Protein 6XH2 (pdb70)

Solvent-accessible surface area: 6120 Å² total; per-residue (Å²): 143,148,44,180,57,185,72,19,28,0,0,43,0,44,62,3,29,56,190,40,167,79,110,85,10,75,156,24,0,86,68,71,0,47,167,31,22,111,21,84,70,11,60,22,59,225,47,209,67,109,130,12,47,0,32,0,10,0,99,85,52,71,6,0,50,55,0,32,154,43,5,90,41,111,85,17,71,140,70,74,2,42,9,57,21,2,149,98,58,79,85,162,137

InterPro domains:
  IPR000504 RNA recognition motif domain [PF00076] (12-82)
  IPR000504 RNA recognition motif domain [PF00076] (210-27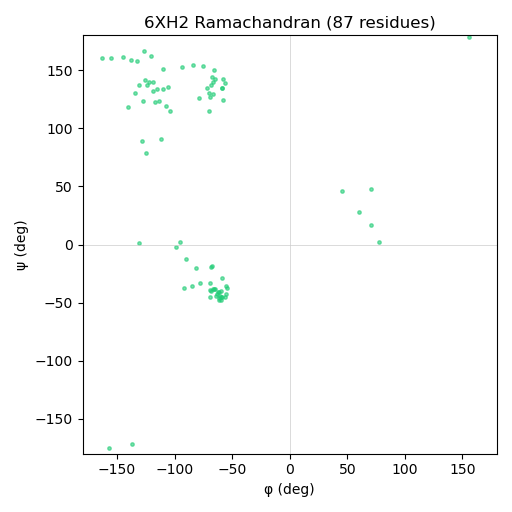2)
  IPR000504 RNA recognition motif domain [PS50102] (10-89)
  IPR000504 RNA recognition motif domain [PS50102] (208-282)
  IPR000504 RNA recognition motif domain [SM00360] (11-85)
  IPR000504 RNA recognition motif domain [SM00360] (209-278)
  IPR012677 Nucleotide-binding alpha-beta plait domain superfamily [G3DSA:3.30.70.330] (3-108)
  IPR012677 Nucleotide-binding alpha-beta plait domain superfamily [G3DSA:3.30.70.330] (195-282)
  IPR034407 U1 small nuclear ribonucleoprotein A, RNA recognition motif 1 [cd12477] (7-95)
  IPR034409 U1 small nuclear ribonucleoprotein A, RNA recognition motif 2 [cd12480] (197-282)
  IPR035979 RNA-binding domain superfamily [SSF54928] (7-270)

Radius of gyration: 12.14 Å; Cα contacts (8 Å, |Δi|>4): 171; chains: 1; bounding box: 30×28×26 Å

B-factor: mean 45.36, std 16.92, range [21.2, 132.72]

Nearest PDB structures (foldseek):
  6xh2-assembly1_A  TM=1.011E+00  e=5.607E-20  Homo sapiens
  6cmn-assembly1_A  TM=1.010E+00  e=2.492E-19  Oryctolagus cuniculus
  6xh0-assembly1_A  TM=1.005E+00  e=1.912E-17  Homo sapiens
  6xh3-assembly1_A  TM=9.972E-01  e=2.872E-17  Homo sapiens
  6xh1-assembly1_A  TM=1.000E+00  e=3.074E-17  Homo sapiens

GO terms:
  GO:0005681 spliceosomal complex (C, IDA)
  GO:0000398 mRNA splicing, via spliceosome (P, IC)
  GO:0005515 protein binding (F, IPI)
  GO:0003723 RNA binding (F, IDA)
  GO:0030619 U1 snRNA binding (F, IDA)
  GO:0005685 U1 snRNP (C, IDA)
  GO:0005654 nucleoplasm (C, TAS)
  GO:0042802 identical protein binding (F, IPI)
  GO:0005654 nucleoplasm (C, IDA)
  GO:0003677 DNA binding (F, EXP)
  GO:0003723 RNA binding (F, HDA)

Structure (mmCIF, N/CA/C/O backbone):
data_6XH2
#
_entry.id   6XH2
#
_cell.length_a   40.300
_cell.length_b   40.300
_cell.length_c   288.683
_cell.angle_alpha   90.000
_cell.angle_beta   90.000
_cell.angle_gamma   90.000
#
_symmetry.space_group_name_H-M   'P 43 21 2'
#
loop_
_entity.id
_entity.type
_entity.pdbx_description
1 polymer 'TAR-BINDING PROTEIN 6.6'
2 polymer 'TRANS-ACTIVATION RESPONSE ELEMENT'
3 water water
#
loop_
_atom_site.group_PDB
_atom_site.id
_atom_site.type_symbol
_atom_site.label_atom_id
_atom_site.label_alt_id
_atom_site.label_comp_id
_atom_site.label_asym_id
_atom_site.label_entity_id
_atom_site.label_seq_id
_atom_site.pdbx_PDB_ins_code
_atom_site.Cartn_x
_atom_site.Cartn_y
_atom_site.Cartn_z
_atom_site.occupancy
_atom_site.B_iso_or_equiv
_atom_site.auth_seq_id
_atom_site.auth_comp_id
_atom_site.auth_asym_id
_atom_site.auth_atom_id
_atom_site.pdbx_PDB_model_num
ATOM 1 N N . ALA A 1 1 ? 54.884 34.135 320.045 1.00 93.57 2 ALA A N 1
ATOM 2 C CA . ALA A 1 1 ? 53.570 33.825 319.485 1.00 93.22 2 ALA A CA 1
ATOM 3 C C . ALA A 1 1 ? 52.736 32.974 320.447 1.00 93.71 2 ALA A C 1
ATOM 4 O O . ALA A 1 1 ? 53.159 31.892 320.841 1.00 90.26 2 ALA A O 1
ATOM 11 N N . VAL A 1 2 ? 51.551 33.462 320.809 1.00 100.65 3 VAL A N 1
ATOM 12 C CA . VAL A 1 2 ? 50.617 32.712 321.653 1.00 101.41 3 VAL A CA 1
ATOM 13 C C . VAL A 1 2 ? 49.278 32.612 320.924 1.00 99.01 3 VAL A C 1
ATOM 14 O O . VAL A 1 2 ? 48.340 33.363 321.233 1.00 104.06 3 VAL A O 1
ATOM 27 N N . PRO A 1 3 ? 49.139 31.709 319.955 1.00 87.85 4 PRO A N 1
ATOM 28 C CA . PRO A 1 3 ? 47.878 31.619 319.211 1.00 83.90 4 PRO A CA 1
ATOM 29 C C . PRO A 1 3 ? 46.829 30.777 319.925 1.00 77.60 4 PRO A C 1
ATOM 30 O O . PRO A 1 3 ? 47.136 29.888 320.726 1.00 73.96 4 PRO A O 1
ATOM 41 N N . GLU A 1 4 ? 45.567 31.083 319.617 1.00 72.65 5 GLU A N 1
ATOM 42 C CA . GLU A 1 4 ? 44.466 30.212 319.999 1.00 68.45 5 GLU A CA 1
ATOM 43 C C . GLU A 1 4 ? 44.572 28.894 319.242 1.00 58.30 5 GLU A C 1
ATOM 44 O O . GLU A 1 4 ? 44.733 28.873 318.018 1.00 58.91 5 GLU A O 1
ATOM 56 N N . THR A 1 5 ? 44.494 27.793 319.978 1.00 48.05 6 THR A N 1
ATOM 57 C CA . THR A 1 5 ? 44.583 26.464 319.404 1.00 40.99 6 THR A CA 1
ATOM 58 C C . THR A 1 5 ? 43.379 25.653 319.851 1.00 36.82 6 THR A C 1
ATOM 59 O O . THR A 1 5 ? 42.639 26.043 320.750 1.00 39.79 6 THR A O 1
ATOM 70 N N . ARG A 1 6 ? 43.179 24.520 319.197 1.00 35.16 7 ARG A N 1
ATOM 71 C CA . ARG A 1 6 ? 42.266 23.512 319.723 1.00 31.41 7 ARG A CA 1
ATOM 72 C C . ARG A 1 6 ? 42.828 22.142 319.377 1.00 29.60 7 ARG A C 1
ATOM 73 O O . ARG A 1 6 ? 43.667 22.001 318.486 1.00 28.24 7 ARG A O 1
ATOM 94 N N . PRO A 1 7 ? 42.380 21.101 320.060 1.00 30.81 8 PRO A N 1
ATOM 95 C CA . PRO A 1 7 ? 42.996 19.797 319.819 1.00 28.46 8 PRO A CA 1
ATOM 96 C C . PRO A 1 7 ? 42.918 19.414 318.351 1.00 28.28 8 PRO A C 1
ATOM 97 O O . PRO A 1 7 ? 41.903 19.642 317.671 1.00 29.77 8 PRO A O 1
ATOM 108 N N . ASN A 1 8 ? 44.020 18.854 317.872 1.00 29.23 9 ASN A N 1
ATOM 109 C CA . ASN A 1 8 ? 44.107 18.282 316.534 1.00 30.47 9 ASN A CA 1
ATOM 110 C C . ASN A 1 8 ? 45.240 17.270 316.535 1.00 29.06 9 ASN A C 1
ATOM 111 O O . ASN A 1 8 ? 45.830 16.978 317.577 1.00 29.50 9 ASN A O 1
ATOM 122 N N . HIS A 1 9 ? 45.530 16.723 315.356 1.00 27.39 10 HIS A N 1
ATOM 123 C CA . HIS A 1 9 ? 46.473 15.617 315.225 1.00 30.47 10 HIS A CA 1
ATOM 124 C C . HIS A 1 9 ? 47.907 16.027 315.526 1.00 27.72 10 HIS A C 1
ATOM 125 O O . HIS A 1 9 ? 48.749 15.156 315.756 1.00 28.45 10 HIS A O 1
ATOM 139 N N . THR A 1 10 ? 48.226 17.312 315.477 1.00 25.59 11 THR A N 1
ATOM 140 C CA . THR A 1 10 ? 49.610 17.758 315.437 1.00 27.31 11 THR A CA 1
ATOM 141 C C . THR A 1 10 ? 49.934 18.528 316.698 1.00 27.41 11 THR A C 1
ATOM 142 O O . THR A 1 10 ? 49.171 19.411 317.106 1.00 24.98 11 THR A O 1
ATOM 153 N N . ILE A 1 11 ? 51.073 18.220 317.293 1.00 25.36 12 ILE A N 1
ATOM 154 C CA . ILE A 1 11 ? 51.606 19.063 318.355 1.00 22.24 12 ILE A CA 1
ATOM 155 C C . ILE A 1 11 ? 52.849 19.784 317.843 1.00 22.51 12 ILE A C 1
ATOM 156 O O . ILE A 1 11 ? 53.609 19.271 317.015 1.00 23.73 12 ILE A O 1
ATOM 172 N N . TYR A 1 12 ? 53.070 20.963 318.415 1.00 21.65 13 TYR A N 1
ATOM 173 C CA . TYR A 1 12 ? 54.194 21.854 318.135 1.00 21.20 13 TYR A CA 1
ATOM 174 C C . TYR A 1 12 ? 55.033 21.896 319.391 1.00 22.07 13 TYR A C 1
ATOM 175 O O . TYR A 1 12 ? 54.510 22.174 320.467 1.00 24.17 13 TYR A O 1
ATOM 193 N N . ILE A 1 13 ? 56.319 21.561 319.274 1.00 22.58 14 ILE A N 1
ATOM 194 C CA . ILE A 1 13 ? 57.199 21.482 320.420 1.00 24.43 14 ILE A CA 1
ATOM 195 C C . ILE A 1 13 ? 58.306 22.488 320.201 1.00 25.58 14 ILE A C 1
ATOM 196 O O . ILE A 1 13 ? 58.894 22.534 319.120 1.00 26.28 14 ILE A O 1
ATOM 212 N N . ASN A 1 14 ? 58.592 23.280 321.208 1.00 23.50 15 ASN A N 1
ATOM 213 C CA . ASN A 1 14 ? 59.759 24.131 321.108 1.00 28.03 15 ASN A CA 1
ATOM 214 C C . ASN A 1 14 ? 60.490 24.080 322.449 1.00 27.22 15 ASN A C 1
ATOM 215 O O . ASN A 1 14 ? 60.193 23.245 323.313 1.00 26.26 15 ASN A O 1
ATOM 226 N N . ASN A 1 15 ? 61.498 24.942 322.590 1.00 28.53 16 ASN A N 1
ATOM 227 C CA . ASN A 1 15 ? 62.522 24.817 323.624 1.00 28.67 16 ASN A CA 1
ATOM 228 C C . ASN A 1 15 ? 63.287 23.516 323.504 1.00 29.71 16 ASN A C 1
ATOM 229 O O . ASN A 1 15 ? 63.817 23.009 324.505 1.00 31.50 16 ASN A O 1
ATOM 240 N N . LEU A 1 16 ? 63.381 22.977 322.295 1.00 28.22 17 LEU A N 1
ATOM 241 C CA . LEU A 1 16 ? 64.232 21.819 322.086 1.00 25.97 17 LEU A CA 1
ATOM 242 C C . LEU A 1 16 ? 65.705 22.182 322.058 1.00 28.84 17 LEU A C 1
ATOM 243 O O . LEU A 1 16 ? 66.120 23.307 321.747 1.00 29.56 17 LEU A O 1
ATOM 259 N N . ASN A 1 17 ? 66.509 21.194 322.413 1.00 28.12 18 ASN A N 1
ATOM 260 C CA . ASN A 1 17 ? 67.955 21.383 322.426 1.00 30.13 18 ASN A CA 1
ATOM 261 C C . ASN A 1 17 ? 68.504 21.511 321.008 1.00 32.70 18 ASN A C 1
ATOM 262 O O . ASN A 1 17 ? 68.543 20.537 320.251 1.00 32.55 18 ASN A O 1
ATOM 273 N N . SER A 1 18 ? 69.046 22.681 320.680 1.00 38.69 19 SER A N 1
ATOM 274 C CA . SER A 1 18 ? 69.513 22.925 319.320 1.00 45.63 19 SER A CA 1
ATOM 275 C C . SER A 1 18 ? 70.857 22.293 319.001 1.00 46.68 19 SER A C 1
ATOM 276 O O . SER A 1 18 ? 71.297 22.365 317.848 1.00 55.86 19 SER A O 1
ATOM 284 N N A LYS A 1 19 ? 71.523 21.699 319.986 0.63 41.82 20 LYS A N 1
ATOM 285 N N B LYS A 1 19 ? 71.540 21.694 319.964 0.37 42.02 20 LYS A N 1
ATOM 286 C CA A LYS A 1 19 ? 72.813 21.052 319.798 0.63 41.90 20 LYS A CA 1
ATOM 287 C CA B LYS A 1 19 ? 72.824 21.083 319.670 0.37 42.14 20 LYS A CA 1
ATOM 288 C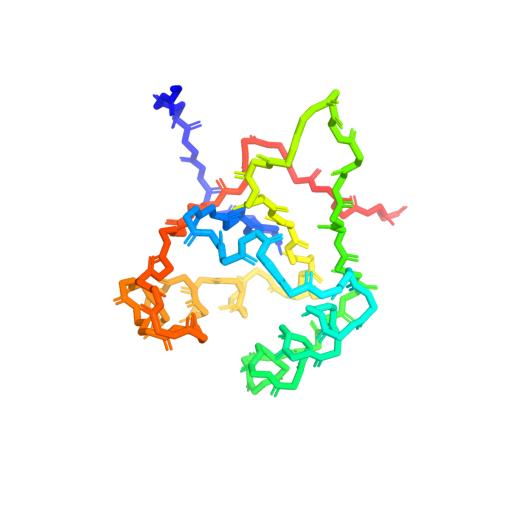 C A LYS A 1 19 ? 72.690 19.608 319.325 0.63 40.30 20 LYS A C 1
ATOM 289 C C B LYS A 1 19 ? 72.695 19.600 319.341 0.37 40.55 20 LYS A C 1
ATOM 290 O O A LYS A 1 19 ? 73.719 18.939 319.156 0.63 43.34 20 LYS A O 1
ATOM 291 O O B LYS A 1 19 ? 73.713 18.899 319.272 0.37 43.06 20 LYS A O 1
ATOM 328 N N . ILE A 1 20 ? 71.471 19.113 319.147 1.00 40.54 21 ILE A N 1
ATOM 329 C CA . ILE A 1 20 ? 71.217 17.736 318.752 1.00 38.83 21 ILE A CA 1
ATOM 330 C C . ILE A 1 20 ? 71.035 17.704 317.240 1.00 36.10 21 ILE A C 1
ATOM 331 O O . ILE A 1 20 ? 70.307 18.526 316.692 1.00 36.61 21 ILE A O 1
ATOM 347 N N . LYS A 1 21 ? 71.712 16.779 316.574 1.00 36.13 22 LYS A N 1
ATOM 348 C CA . LYS A 1 21 ? 71.527 16.603 315.133 1.00 40.11 22 LYS A CA 1
ATOM 349 C C . LYS A 1 21 ? 70.076 16.294 314.794 1.00 38.11 22 LYS A C 1
ATOM 350 O O . LYS A 1 21 ? 69.402 15.540 315.496 1.00 34.98 22 LYS A O 1
ATOM 369 N N . LYS A 1 22 ? 69.609 16.848 313.671 1.00 39.23 23 LYS A N 1
ATOM 370 C CA . LYS A 1 22 ? 68.194 16.721 313.338 1.00 36.36 23 LYS A CA 1
ATOM 371 C C . LYS A 1 22 ? 67.781 15.266 313.190 1.00 35.23 23 LYS A C 1
ATOM 372 O O . LYS A 1 22 ? 66.692 14.894 313.614 1.00 32.62 23 LYS A O 1
ATOM 391 N N . ASP A 1 23 ? 68.631 14.423 312.580 1.00 37.60 24 ASP A N 1
ATOM 392 C CA . ASP A 1 23 ? 68.246 13.022 312.441 1.00 40.22 24 ASP A CA 1
ATOM 393 C C . ASP A 1 23 ? 68.094 12.348 313.803 1.00 35.11 24 ASP A C 1
ATOM 394 O O . ASP A 1 23 ? 67.148 11.586 314.025 1.00 33.11 24 ASP A O 1
ATOM 403 N N . GLU A 1 24 ? 69.016 12.607 314.725 1.00 36.34 25 GLU A N 1
ATOM 404 C CA . GLU A 1 24 ? 68.871 12.036 316.066 1.00 35.25 25 GLU A CA 1
ATOM 405 C C . GLU A 1 24 ? 67.667 12.607 316.795 1.00 32.23 25 GLU A C 1
ATOM 406 O O . GLU A 1 24 ? 66.991 11.895 317.535 1.00 30.86 25 GLU A O 1
ATOM 418 N N . LEU A 1 25 ? 67.399 13.892 316.621 1.00 31.67 26 LEU A N 1
ATOM 419 C CA . LEU A 1 25 ? 66.247 14.494 317.246 1.00 29.40 26 LEU A CA 1
ATOM 420 C C . LEU A 1 25 ? 64.951 13.817 316.780 1.00 27.58 26 LEU A C 1
ATOM 421 O O . LEU A 1 25 ? 64.107 13.463 317.599 1.00 27.50 26 LEU A O 1
ATOM 437 N N . LYS A 1 26 ? 64.819 13.572 315.467 1.00 28.00 27 LYS A N 1
ATOM 438 C CA . LYS A 1 26 ? 63.655 12.871 314.935 1.00 26.88 27 LYS A CA 1
ATOM 439 C C . LYS A 1 26 ? 63.519 11.481 315.541 1.00 26.51 27 LYS A C 1
ATOM 440 O O . LYS A 1 26 ? 62.415 11.076 315.938 1.00 26.26 27 LYS A O 1
ATOM 459 N N . LYS A 1 27 ? 64.609 10.716 315.572 1.00 28.04 28 LYS A N 1
ATOM 460 C CA . LYS A 1 27 ? 64.515 9.367 316.130 1.00 28.92 28 LYS A CA 1
ATOM 461 C C . LYS A 1 27 ? 64.119 9.405 317.595 1.00 30.22 28 LYS A C 1
ATOM 462 O O . LYS A 1 27 ? 63.313 8.577 318.061 1.00 28.79 28 LYS A O 1
ATOM 481 N N . SER A 1 28 ? 64.689 10.345 318.351 1.00 27.57 29 SER A N 1
ATOM 482 C CA . SER A 1 28 ? 64.369 10.421 319.777 1.00 27.34 29 SER A CA 1
ATOM 483 C C . SER A 1 28 ? 62.927 10.882 320.018 1.00 26.96 29 SER A C 1
ATOM 484 O O . SER A 1 28 ? 62.246 10.376 320.920 1.00 27.97 29 SER A O 1
ATOM 492 N N . LEU A 1 29 ? 62.433 11.828 319.234 1.00 25.09 30 LEU A N 1
ATOM 493 C CA . LEU A 1 29 ? 61.040 12.217 319.385 1.00 24.79 30 LEU A CA 1
ATOM 494 C C . LEU A 1 29 ? 60.132 11.061 319.004 1.00 27.08 30 LEU A C 1
ATOM 495 O O . LEU A 1 29 ? 59.088 10.843 319.631 1.00 26.78 30 LEU A O 1
ATOM 511 N N . HIS A 1 30 ? 60.501 10.305 317.977 1.00 26.42 31 HIS A N 1
ATOM 512 C CA . HIS A 1 30 ? 59.662 9.165 317.596 1.00 27.95 31 HIS A CA 1
ATOM 513 C C . HIS A 1 30 ? 59.612 8.129 318.711 1.00 30.03 31 HIS A C 1
ATOM 514 O O . HIS A 1 30 ? 58.546 7.586 319.042 1.00 30.65 31 HIS A O 1
ATOM 528 N N . ALA A 1 31 ? 60.762 7.828 319.306 1.00 27.08 32 ALA A N 1
ATOM 529 C CA . ALA A 1 31 ? 60.832 6.780 320.307 1.00 30.29 32 ALA A CA 1
ATOM 530 C C . ALA A 1 31 ? 60.015 7.152 321.526 1.00 32.86 32 ALA A C 1
ATOM 531 O O . ALA A 1 31 ? 59.382 6.287 322.151 1.00 35.36 32 ALA A O 1
ATOM 538 N N . ILE A 1 32 ? 60.045 8.423 321.901 1.00 30.56 33 ILE A N 1
ATOM 539 C CA . ILE A 1 32 ? 59.390 8.843 323.132 1.00 35.59 33 ILE A CA 1
ATOM 540 C C . ILE A 1 32 ? 57.911 9.122 322.902 1.00 34.44 33 ILE A C 1
ATOM 541 O O . ILE A 1 32 ? 57.085 8.823 323.772 1.00 37.74 33 ILE A O 1
ATOM 557 N N 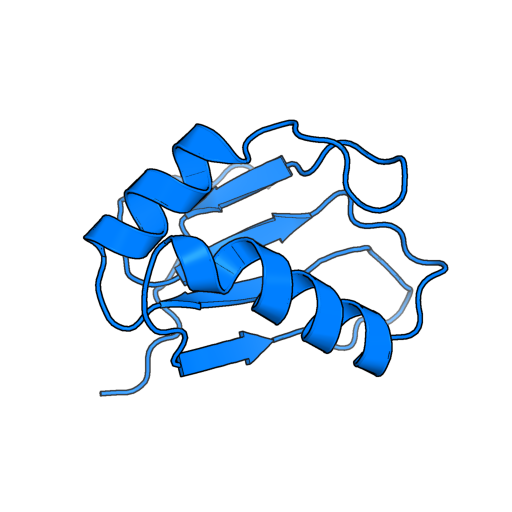. PHE A 1 33 ? 57.538 9.665 321.744 1.00 26.23 34 PHE A N 1
ATOM 558 C CA . PHE A 1 33 ? 56.133 9.971 3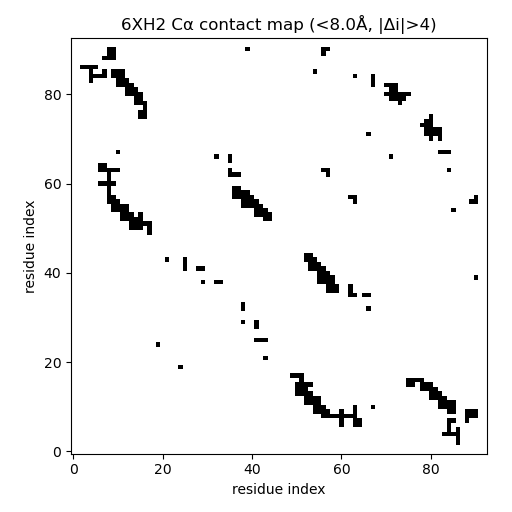21.554 1.00 27.96 34 PHE A CA 1
ATOM 559 C C . PHE A 1 33 ? 55.342 8.824 320.938 1.00 27.95 34 PHE A C 1
ATOM 560 O O . PHE A 1 33 ? 54.112 8.868 321.001 1.00 28.96 34 PHE A O 1
ATOM 577 N N . SER A 1 34 ? 55.997 7.780 320.394 1.00 29.37 35 SER A N 1
ATOM 578 C CA . SER A 1 34 ? 55.234 6.671 319.834 1.00 28.13 35 SER A CA 1
ATOM 579 C C . SER A 1 34 ? 54.484 5.900 320.915 1.00 30.26 35 SER A C 1
ATOM 580 O O . SER A 1 34 ? 53.485 5.258 320.602 1.00 33.47 35 SER A O 1
ATOM 588 N N . ARG A 1 35 ? 54.863 6.041 322.183 1.00 32.11 36 ARG A N 1
ATOM 589 C CA . ARG A 1 35 ? 54.084 5.391 323.236 1.00 36.67 36 ARG A CA 1
ATOM 590 C C . ARG A 1 35 ? 52.623 5.865 323.245 1.00 34.67 36 ARG A C 1
ATOM 591 O O . ARG A 1 35 ? 51.718 5.096 323.612 1.00 38.15 36 ARG A O 1
ATOM 612 N N . PHE A 1 36 ? 52.358 7.095 322.812 1.00 31.76 37 PHE A N 1
ATOM 613 C CA . PHE A 1 36 ? 51.000 7.632 322.868 1.00 33.54 37 PHE A CA 1
ATOM 614 C C . PHE A 1 36 ? 50.130 7.175 321.711 1.00 34.22 37 PHE A C 1
ATOM 615 O O . PHE A 1 36 ? 48.903 7.230 321.812 1.00 37.45 37 PHE A O 1
ATOM 632 N N . GLY A 1 37 ? 50.743 6.725 320.624 1.00 33.59 38 GLY A N 1
ATOM 633 C CA . GLY A 1 37 ? 50.006 6.183 319.502 1.00 35.32 38 GLY A CA 1
ATOM 634 C C . GLY A 1 37 ? 50.827 6.319 318.241 1.00 36.20 38 GLY A C 1
ATOM 635 O O . GLY A 1 37 ? 51.919 6.877 318.246 1.00 36.17 38 GLY A O 1
ATOM 639 N N . GLN A 1 38 ? 50.254 5.816 317.151 1.00 37.50 39 GLN A N 1
ATOM 640 C CA . GLN A 1 38 ? 50.908 5.873 315.855 1.00 39.73 39 GLN A CA 1
ATOM 641 C C . GLN A 1 38 ? 51.200 7.305 315.448 1.00 35.82 39 GLN A C 1
ATOM 642 O O . GLN A 1 38 ? 50.355 8.198 315.582 1.00 33.85 39 GLN A O 1
ATOM 656 N N . ILE A 1 39 ? 52.417 7.514 314.949 1.00 35.29 40 ILE A N 1
ATOM 657 C CA . ILE A 1 39 ? 52.889 8.795 314.450 1.00 33.01 40 ILE A CA 1
ATOM 658 C C . ILE A 1 39 ? 52.923 8.705 312.933 1.00 34.92 40 ILE A C 1
ATOM 659 O O . ILE A 1 39 ? 53.451 7.739 312.364 1.00 37.73 40 ILE A O 1
ATOM 675 N N . LEU A 1 40 ? 52.426 9.748 312.284 1.00 34.26 41 LEU A N 1
ATOM 676 C CA . LEU A 1 40 ? 52.454 9.812 310.826 1.00 35.93 41 LEU A CA 1
ATOM 677 C C . LEU A 1 40 ? 53.700 10.500 310.301 1.00 35.99 41 LEU A C 1
ATOM 678 O O . LEU A 1 40 ? 54.248 10.096 309.268 1.00 38.77 41 LEU A O 1
ATOM 694 N N . ASP A 1 41 ? 54.157 11.532 310.985 1.00 32.10 42 ASP A N 1
ATOM 695 C CA . ASP A 1 41 ? 55.402 12.170 310.593 1.00 31.25 42 ASP A CA 1
ATOM 696 C C . ASP A 1 41 ? 55.933 13.025 311.730 1.00 28.16 42 ASP A C 1
ATOM 697 O O . ASP A 1 41 ? 55.207 13.458 312.633 1.00 26.65 42 A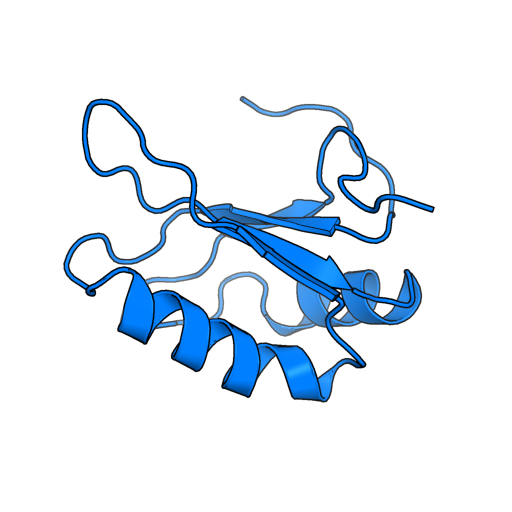SP A O 1
ATOM 706 N N . ILE A 1 42 ? 57.225 13.307 311.646 1.00 27.90 43 ILE A N 1
ATOM 707 C CA . ILE A 1 42 ? 57.854 14.249 312.554 1.00 25.84 43 ILE A CA 1
ATOM 708 C C . ILE A 1 42 ? 58.588 15.253 311.689 1.00 25.47 43 ILE A C 1
ATOM 709 O O . ILE A 1 42 ? 59.418 14.858 310.861 1.00 27.37 43 ILE A O 1
ATOM 725 N N . LEU A 1 43 ? 58.262 16.525 311.864 1.00 26.71 44 LEU A N 1
ATOM 726 C CA . LEU A 1 43 ? 58.829 17.608 311.073 1.00 25.73 44 LEU A CA 1
ATOM 727 C C . LEU A 1 43 ? 59.760 18.442 311.935 1.00 27.76 44 LEU A C 1
ATOM 728 O O . LEU A 1 43 ? 59.396 18.867 313.041 1.00 28.69 44 LEU A O 1
ATOM 744 N N . VAL A 1 44 ? 60.932 18.738 311.396 1.00 26.06 45 VAL A N 1
ATOM 745 C CA . VAL A 1 44 ? 61.875 19.634 312.046 1.00 24.33 45 VAL A CA 1
ATOM 746 C C . VAL A 1 44 ? 62.260 20.690 311.019 1.00 27.92 45 VAL A C 1
ATOM 747 O O . VAL A 1 44 ? 63.268 20.534 310.307 1.00 30.73 45 VAL A O 1
ATOM 760 N N . PRO A 1 45 ? 61.504 21.783 310.954 1.00 30.19 46 PRO A N 1
ATOM 761 C CA . PRO A 1 45 ? 61.668 22.724 309.838 1.00 31.98 46 PRO A CA 1
ATOM 762 C C . PRO A 1 45 ? 63.007 23.425 309.886 1.00 29.03 46 PRO A C 1
ATOM 763 O O . PRO A 1 45 ? 63.572 23.691 310.951 1.00 30.37 46 PRO A O 1
ATOM 774 N N . ARG A 1 46 ? 63.552 23.668 308.705 1.00 28.76 47 ARG A N 1
ATOM 775 C CA . ARG A 1 46 ? 64.813 24.363 308.595 1.00 29.48 47 ARG A CA 1
ATOM 776 C C . ARG A 1 46 ? 64.529 25.844 308.772 1.00 34.32 47 ARG A C 1
ATOM 777 O O . ARG A 1 46 ? 63.652 26.392 308.106 1.00 36.64 47 ARG A O 1
ATOM 798 N N . THR A 1 47 ? 65.234 26.479 309.701 1.00 35.81 48 THR A N 1
ATOM 799 C CA . THR A 1 47 ? 65.084 27.905 309.932 1.00 33.84 48 THR A CA 1
ATOM 800 C C . THR A 1 47 ? 66.434 28.575 309.706 1.00 29.56 48 THR A C 1
ATOM 801 O O . THR A 1 47 ? 67.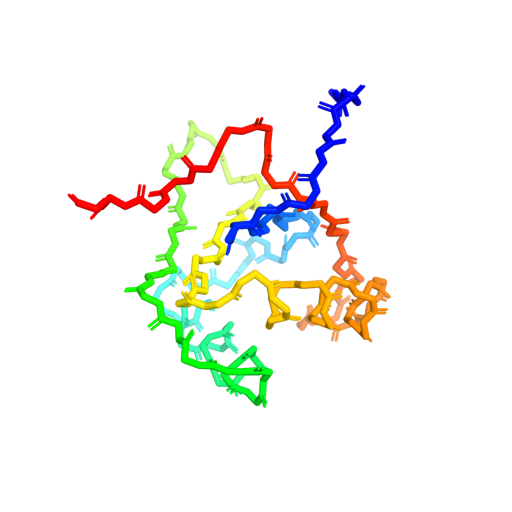484 27.924 309.658 1.00 29.85 48 THR A O 1
ATOM 812 N N . ARG A 1 48 ? 66.413 29.896 309.516 1.00 31.17 49 ARG A N 1
ATOM 813 C CA . ARG A 1 48 ? 67.646 30.595 309.193 1.00 32.49 49 ARG A CA 1
ATOM 814 C C . ARG A 1 48 ? 68.718 30.326 310.244 1.00 33.06 49 ARG A C 1
ATOM 815 O O . ARG A 1 48 ? 69.900 30.215 309.921 1.00 33.74 49 ARG A O 1
ATOM 836 N N . THR A 1 49 ? 68.313 30.200 311.496 1.00 33.76 50 THR A N 1
ATOM 837 C CA . THR A 1 49 ? 69.190 29.929 312.632 1.00 33.29 50 THR A CA 1
ATOM 838 C C . THR A 1 49 ? 68.525 28.803 313.407 1.00 31.17 50 THR A C 1
ATOM 839 O O . THR A 1 49 ? 67.327 28.580 313.267 1.00 31.98 50 THR A O 1
ATOM 850 N N . PRO A 1 50 ? 69.274 28.052 314.216 1.00 38.13 51 PRO A N 1
ATOM 851 C CA . PRO A 1 50 ? 68.645 26.957 314.970 1.00 38.54 51 PRO A CA 1
ATOM 852 C C . PRO A 1 50 ? 67.745 27.516 316.052 1.00 36.35 51 PRO A C 1
ATOM 853 O O . PRO A 1 50 ? 68.160 28.377 316.833 1.00 38.40 51 PRO A O 1
ATOM 864 N N . ARG A 1 51 ? 66.513 27.007 316.105 1.00 28.56 52 ARG A N 1
ATOM 865 C CA . ARG A 1 51 ? 65.544 27.537 317.036 1.00 29.93 52 ARG A CA 1
ATOM 866 C C . ARG A 1 51 ? 64.821 26.480 317.855 1.00 31.86 52 ARG A C 1
ATOM 867 O O . ARG A 1 51 ? 63.956 26.848 318.653 1.00 34.18 52 ARG A O 1
ATOM 888 N N . GLY A 1 52 ? 65.140 25.190 317.694 1.00 29.71 53 GLY A N 1
ATOM 889 C CA . GLY A 1 52 ? 64.632 24.225 318.658 1.00 28.79 53 GLY A CA 1
ATOM 890 C C . GLY A 1 52 ? 63.137 23.971 318.581 1.00 26.43 53 GLY A C 1
ATOM 891 O O . GLY A 1 52 ? 62.450 23.914 319.603 1.00 28.08 53 GLY A O 1
ATOM 895 N N . GLN A 1 53 ? 62.647 23.749 317.366 1.00 26.75 54 GLN A N 1
ATOM 896 C CA . GLN A 1 53 ? 61.230 23.633 317.038 1.00 24.62 54 GLN A CA 1
ATOM 897 C C . GLN A 1 53 ? 60.973 22.330 316.301 1.00 24.32 54 GLN A C 1
ATOM 898 O O . GLN A 1 53 ? 61.769 21.935 315.442 1.00 28.23 54 GLN A O 1
ATOM 912 N N . ALA A 1 54 ? 59.848 21.680 316.594 1.00 23.51 55 ALA A N 1
ATOM 913 C CA . ALA A 1 54 ? 59.451 20.490 315.860 1.00 22.07 55 ALA A CA 1
ATOM 914 C C . ALA A 1 54 ? 57.939 20.294 315.925 1.00 23.60 55 ALA A C 1
ATOM 915 O O . ALA A 1 54 ? 57.250 20.867 316.770 1.00 24.02 55 ALA A O 1
ATOM 922 N N . PHE A 1 55 ? 57.427 19.499 314.976 1.00 23.69 56 PHE A N 1
ATOM 923 C CA . PHE A 1 55 ? 56.020 19.092 314.949 1.00 23.42 56 PHE A CA 1
ATOM 924 C C . PHE A 1 55 ? 55.943 17.587 314.925 1.00 23.85 56 PHE A C 1
ATOM 925 O O . PHE A 1 55 ? 56.711 16.936 314.214 1.00 24.59 56 PHE A O 1
ATOM 942 N N . VAL A 1 56 ? 55.030 17.030 315.717 1.00 21.64 57 VAL A N 1
ATOM 943 C CA . VAL A 1 56 ? 54.732 15.593 315.695 1.00 24.48 57 VAL A CA 1
ATOM 944 C C . VAL A 1 56 ? 53.281 15.440 315.263 1.00 24.89 57 VAL A C 1
ATOM 945 O O . VAL A 1 56 ? 52.377 16.047 315.861 1.00 25.25 57 VAL A O 1
ATOM 958 N N . ILE A 1 57 ? 53.067 14.700 314.181 1.00 24.55 58 ILE A N 1
ATOM 959 C CA . ILE A 1 57 ? 51.744 14.458 313.616 1.00 26.13 58 ILE A CA 1
ATOM 960 C C . ILE A 1 57 ? 51.329 13.035 313.983 1.00 27.50 58 ILE A C 1
ATOM 961 O O . ILE A 1 57 ? 51.948 12.057 313.539 1.00 28.79 58 ILE A O 1
ATOM 977 N N . PHE A 1 58 ? 50.280 12.920 314.798 1.00 27.64 59 PHE A N 1
ATOM 978 C CA . PHE A 1 58 ? 49.734 11.645 315.239 1.00 29.13 59 PHE A CA 1
ATOM 979 C C . PHE A 1 58 ? 48.601 11.189 314.328 1.00 32.57 59 PHE A C 1
ATOM 980 O O . PHE A 1 58 ? 47.895 12.001 313.732 1.00 36.22 59 PHE A O 1
ATOM 997 N N . LYS A 1 59 ? 48.409 9.871 314.254 1.00 35.22 60 LYS A N 1
ATOM 998 C CA . LYS A 1 59 ? 47.291 9.335 313.480 1.00 41.46 60 LYS A CA 1
ATOM 999 C C . LYS A 1 59 ? 45.943 9.636 314.135 1.00 41.25 60 LYS A C 1
ATOM 1000 O O . LYS A 1 59 ? 44.952 9.831 313.422 1.00 45.00 60 LYS A O 1
ATOM 1019 N N . GLU A 1 60 ? 45.883 9.675 315.472 1.00 41.14 61 GLU A N 1
ATOM 1020 C CA . GLU A 1 60 ? 44.670 9.952 316.236 1.00 44.73 61 GLU A CA 1
ATOM 1021 C C . GLU A 1 60 ? 44.838 11.207 317.086 1.00 39.02 61 GLU A C 1
ATOM 1022 O O . GLU A 1 60 ? 45.881 11.399 317.711 1.00 33.13 61 GLU A O 1
ATOM 1034 N N . VAL A 1 61 ? 43.790 12.034 317.166 1.00 36.66 62 VAL A N 1
ATOM 1035 C CA . VAL A 1 61 ? 43.859 13.235 318.006 1.00 33.18 62 VAL A CA 1
ATOM 1036 C C . VAL A 1 61 ? 44.084 12.873 319.476 1.00 33.13 62 VAL A C 1
ATOM 1037 O O . VAL A 1 61 ? 44.851 13.539 320.181 1.00 31.69 62 VAL A O 1
ATOM 1050 N N . SER A 1 62 ? 43.423 11.827 319.964 1.00 33.25 63 SER A N 1
ATOM 1051 C CA . SER A 1 62 ? 43.606 11.438 321.365 1.00 35.42 63 SER A CA 1
ATOM 1052 C C . SER A 1 62 ? 45.077 11.222 321.712 1.00 33.54 63 SER A C 1
ATOM 1053 O O . SER A 1 62 ? 45.529 11.581 322.812 1.00 31.12 63 SER A O 1
ATOM 1061 N N . SER A 1 63 ? 45.851 10.647 320.780 1.00 32.29 64 SER A N 1
ATOM 1062 C CA . SER A 1 63 ? 47.283 10.487 320.988 1.00 30.92 64 SER A CA 1
ATOM 1063 C C . SER A 1 63 ? 47.962 11.828 321.208 1.00 28.04 64 SER A C 1
ATOM 1064 O O . SER A 1 63 ? 48.787 11.975 322.122 1.00 28.95 64 SER A O 1
ATOM 1072 N N . ALA A 1 64 ? 47.624 12.827 320.377 1.00 26.70 65 ALA A N 1
ATOM 1073 C CA . ALA A 1 64 ? 48.181 14.166 320.556 1.00 25.34 65 ALA A CA 1
ATOM 1074 C C . ALA A 1 64 ? 47.805 14.726 321.920 1.00 25.44 65 ALA A C 1
ATOM 1075 O O . ALA A 1 64 ? 48.641 15.310 322.624 1.00 25.72 65 ALA A O 1
ATOM 1082 N N . THR A 1 65 ? 46.557 14.557 322.306 1.00 26.84 66 THR A N 1
ATOM 1083 C CA . THR A 1 65 ? 46.059 15.118 323.554 1.00 27.54 66 THR A CA 1
ATOM 1084 C C . THR A 1 65 ? 46.830 14.544 324.741 1.00 27.20 66 THR A C 1
ATOM 1085 O O . THR A 1 65 ? 47.270 15.283 325.634 1.00 27.25 66 THR A O 1
ATOM 1096 N N . ASN A 1 66 ? 47.016 13.223 324.748 1.00 27.44 67 ASN A N 1
ATOM 1097 C CA . ASN A 1 66 ? 47.731 12.562 325.846 1.00 27.87 67 ASN A CA 1
ATOM 1098 C C . ASN A 1 66 ? 49.225 12.916 325.854 1.00 27.00 67 ASN A C 1
ATOM 1099 O O . ASN A 1 66 ? 49.815 13.114 326.934 1.00 27.69 67 ASN A O 1
ATOM 1110 N N . ALA A 1 67 ? 49.851 12.992 324.680 1.00 25.95 68 ALA A N 1
ATOM 1111 C CA . ALA A 1 67 ? 51.251 13.404 324.577 1.00 25.83 68 ALA A CA 1
ATOM 1112 C C . ALA A 1 67 ? 51.457 14.813 325.099 1.00 25.49 68 ALA A C 1
ATOM 1113 O O . ALA A 1 67 ? 52.371 15.073 325.893 1.00 27.02 68 ALA A O 1
ATOM 1120 N N . LEU A 1 68 ? 50.603 15.740 324.675 1.00 24.53 69 LEU A N 1
ATOM 1121 C CA . LEU A 1 68 ? 50.673 17.128 325.131 1.00 26.86 69 LEU A CA 1
ATOM 1122 C C . LEU A 1 68 ? 50.597 17.208 326.649 1.00 28.33 69 LEU A C 1
ATOM 1123 O O . LEU A 1 68 ? 51.371 17.909 327.295 1.00 28.64 69 LEU A O 1
ATOM 1139 N N . ARG A 1 69 ? 49.682 16.479 327.242 1.00 27.27 70 ARG A N 1
ATOM 1140 C CA . ARG A 1 69 ? 49.530 16.549 328.687 1.00 29.27 70 ARG A CA 1
ATOM 1141 C C . ARG A 1 69 ? 50.718 15.915 329.391 1.00 29.95 70 ARG A C 1
ATOM 1142 O O . ARG A 1 69 ? 51.182 16.429 330.417 1.00 31.74 70 ARG A O 1
ATOM 1163 N N . SER A 1 70 ? 51.135 14.743 328.924 1.00 29.44 71 SER A N 1
ATOM 1164 C CA . SER A 1 70 ? 52.044 13.914 329.710 1.00 31.18 71 SER A CA 1
ATOM 1165 C C . SER A 1 70 ? 53.460 14.430 329.615 1.00 31.49 71 SER A C 1
ATOM 1166 O O . SER A 1 70 ? 54.240 14.303 330.576 1.00 33.87 71 SER A O 1
ATOM 1174 N N . MET A 1 71 ? 53.798 14.988 328.472 1.00 29.56 72 MET A N 1
ATOM 1175 C CA . MET A 1 71 ? 55.162 15.414 328.199 1.00 29.85 72 MET A CA 1
ATOM 1176 C C . MET A 1 71 ? 55.361 16.898 328.423 1.00 29.94 72 MET A C 1
ATOM 1177 O O . MET A 1 71 ? 56.493 17.390 328.280 1.00 30.53 72 MET A O 1
ATOM 1191 N N . GLN A 1 72 ? 54.304 17.634 328.786 1.00 28.92 73 GLN A N 1
ATOM 1192 C CA . GLN A 1 72 ? 54.462 19.071 328.969 1.00 28.69 73 GLN A CA 1
ATOM 1193 C C . GLN A 1 72 ? 55.532 19.341 330.028 1.00 26.00 73 GLN A C 1
ATOM 1194 O O . GLN A 1 72 ? 55.442 18.870 331.147 1.00 28.88 73 GLN A O 1
ATOM 1208 N N . GLY A 1 73 ? 56.544 20.123 329.665 1.00 25.44 74 GLY A N 1
ATOM 1209 C CA . GLY A 1 73 ? 57.538 20.525 330.626 1.00 30.55 74 GLY A CA 1
ATOM 1210 C C . GLY A 1 73 ? 58.559 19.455 330.941 1.00 33.62 74 GLY A C 1
ATOM 1211 O O . GLY A 1 73 ? 59.446 19.693 331.773 1.00 36.31 74 GLY A O 1
ATOM 1215 N N . PHE A 1 74 ? 58.484 18.306 330.297 1.00 33.56 75 PHE A N 1
ATOM 1216 C CA A PHE A 1 74 ? 59.327 17.181 330.685 0.57 37.17 75 PHE A CA 1
ATOM 1217 C CA B PHE A 1 74 ? 59.338 17.208 330.712 0.43 37.16 75 PHE A CA 1
ATOM 1218 C C . PHE A 1 74 ? 60.706 17.335 330.047 1.00 33.49 75 PHE A C 1
ATOM 1219 O O . PHE A 1 74 ? 60.806 17.776 328.891 1.00 29.38 75 PHE A O 1
ATOM 1250 N N . PRO A 1 75 ? 61.770 16.996 330.765 1.00 34.61 76 PRO A N 1
ATOM 1251 C CA . PRO A 1 75 ? 63.105 17.171 330.203 1.00 33.80 76 PRO A CA 1
ATOM 1252 C C . PRO A 1 75 ? 63.329 16.220 329.062 1.00 33.02 76 PRO A C 1
ATOM 1253 O O . PRO A 1 75 ? 63.067 15.016 329.158 1.00 40.55 76 PRO A O 1
ATOM 1264 N N . PHE A 1 76 ? 63.934 16.762 328.025 1.00 29.54 77 PHE A N 1
ATOM 1265 C CA . PHE A 1 76 ? 64.295 16.038 326.827 1.00 31.68 77 PHE A CA 1
ATOM 1266 C C . PHE A 1 76 ? 65.655 16.591 326.470 1.00 33.07 77 PHE A C 1
ATOM 1267 O O . PHE A 1 76 ? 65.796 17.796 326.283 1.00 32.34 77 PHE A O 1
ATOM 1284 N N . TYR A 1 77 ? 66.672 15.746 326.452 1.00 32.69 78 TYR A N 1
ATOM 1285 C CA . TYR A 1 77 ? 68.021 16.239 326.292 1.00 36.82 78 TYR A CA 1
ATOM 1286 C C . TYR A 1 77 ? 68.288 17.458 327.180 1.00 39.87 78 TYR A C 1
ATOM 1287 O O . TYR A 1 77 ? 68.862 18.471 326.748 1.00 39.31 78 TYR A O 1
ATOM 1305 N N . ASP A 1 78 ? 67.876 17.349 328.440 1.00 40.36 79 ASP A N 1
ATOM 1306 C CA . ASP A 1 78 ? 68.221 18.300 329.491 1.00 47.02 79 ASP A CA 1
ATOM 1307 C C . ASP A 1 78 ? 67.542 19.652 329.330 1.00 45.31 79 ASP A C 1
ATOM 1308 O O . ASP A 1 78 ? 67.964 20.620 329.961 1.00 49.17 79 ASP A O 1
ATOM 1316 N N . LYS A 1 79 ? 66.491 19.751 328.512 1.00 35.05 80 LYS A N 1
ATOM 1317 C CA . LYS A 1 79 ? 65.712 20.979 328.404 1.00 37.36 80 LYS A CA 1
ATOM 1318 C C . LYS A 1 79 ? 64.235 20.649 328.535 1.00 33.97 80 LYS A C 1
ATOM 1319 O O . LYS A 1 79 ? 63.761 19.698 327.896 1.00 30.35 80 LYS A O 1
ATOM 1338 N N . PRO A 1 80 ? 63.461 21.442 329.284 1.00 35.40 81 PRO A N 1
ATOM 1339 C CA . PRO A 1 80 ? 62.016 21.169 329.382 1.00 31.75 81 PRO A CA 1
ATOM 1340 C C . PRO A 1 80 ? 61.286 21.453 328.074 1.00 28.31 81 PRO A C 1
ATOM 1341 O O . PRO A 1 80 ? 61.370 22.549 327.519 1.00 30.97 81 PRO A O 1
ATOM 1352 N N . MET A 1 81 ? 60.547 20.463 327.603 1.00 27.29 82 MET A N 1
ATOM 1353 C CA . MET A 1 81 ? 59.786 20.636 326.372 1.00 28.07 82 MET A CA 1
ATOM 1354 C C . MET A 1 81 ? 58.594 21.558 326.615 1.00 27.13 82 MET A C 1
ATOM 1355 O O . MET A 1 81 ? 57.873 21.407 327.599 1.00 26.30 82 MET A O 1
ATOM 1369 N N . ALA A 1 82 ? 58.380 22.496 325.708 1.00 26.07 83 ALA A N 1
ATOM 1370 C CA . ALA A 1 82 ? 57.183 23.338 325.716 1.00 26.78 83 ALA A CA 1
ATOM 1371 C C . ALA A 1 82 ? 56.301 22.868 324.560 1.00 26.78 83 ALA A C 1
ATOM 1372 O O . ALA A 1 82 ? 56.724 22.906 323.400 1.00 27.05 83 ALA A O 1
ATOM 1379 N N . ILE A 1 83 ? 55.093 22.414 324.875 1.00 24.31 84 ILE A N 1
ATOM 1380 C CA . ILE A 1 83 ? 54.224 21.782 323.891 1.00 25.26 84 ILE A CA 1
ATOM 1381 C C . ILE A 1 83 ? 52.891 22.517 323.771 1.00 23.38 84 ILE A C 1
ATOM 1382 O O . ILE A 1 83 ? 52.273 22.927 324.769 1.00 25.51 84 ILE A O 1
ATOM 1398 N N . GLN A 1 84 ? 52.437 22.639 322.528 1.00 22.57 85 GLN A N 1
ATOM 1399 C CA . GLN A 1 84 ? 51.116 23.166 322.187 1.00 24.81 85 GLN A CA 1
ATOM 1400 C C . GLN A 1 84 ? 50.513 22.325 321.080 1.00 24.37 85 GLN A C 1
ATOM 1401 O O . GLN A 1 84 ? 51.230 21.700 320.300 1.00 23.98 85 GLN A O 1
ATOM 1415 N N . TYR A 1 85 ? 49.190 22.382 320.945 1.00 25.20 86 TYR A N 1
ATOM 1416 C CA . TYR A 1 85 ? 48.635 21.918 319.683 1.00 23.97 86 TYR A CA 1
ATOM 1417 C C . TYR A 1 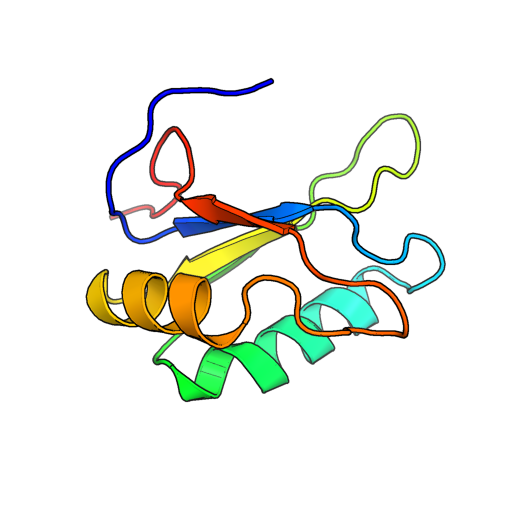85 ? 49.072 22.839 318.558 1.00 24.71 86 TYR A C 1
ATOM 1418 O O . TYR A 1 85 ? 49.227 24.050 318.745 1.00 27.28 86 TYR A O 1
ATOM 1436 N N . ALA A 1 86 ? 49.201 22.274 317.363 1.00 28.95 87 ALA A N 1
ATOM 1437 C CA . ALA A 1 86 ? 49.477 23.104 316.204 1.00 28.51 87 ALA A CA 1
ATOM 1438 C C . ALA A 1 86 ? 48.321 24.044 315.909 1.00 28.52 87 ALA A C 1
ATOM 1439 O O . ALA A 1 86 ? 47.131 23.703 316.057 1.00 29.96 87 ALA A O 1
ATOM 1446 N N . LYS A 1 87 ? 48.680 25.256 315.485 1.00 29.88 88 LYS A N 1
ATOM 1447 C CA . LYS A 1 87 ? 47.689 26.244 315.051 1.00 34.42 88 LYS A CA 1
ATOM 1448 C C . LYS A 1 87 ? 46.806 25.688 313.954 1.00 40.08 88 LYS A C 1
ATOM 1449 O O . LYS A 1 87 ? 45.605 25.979 313.887 1.00 44.07 88 LYS A O 1
ATOM 1468 N N . THR A 1 88 ? 47.415 24.984 313.017 1.00 39.79 89 THR A N 1
ATOM 1469 C CA . THR A 1 88 ? 46.688 24.383 311.914 1.00 47.20 89 THR A CA 1
ATOM 1470 C C . THR A 1 88 ? 47.223 22.968 311.787 1.00 44.36 89 THR A C 1
ATOM 1471 O O . THR A 1 88 ? 48.437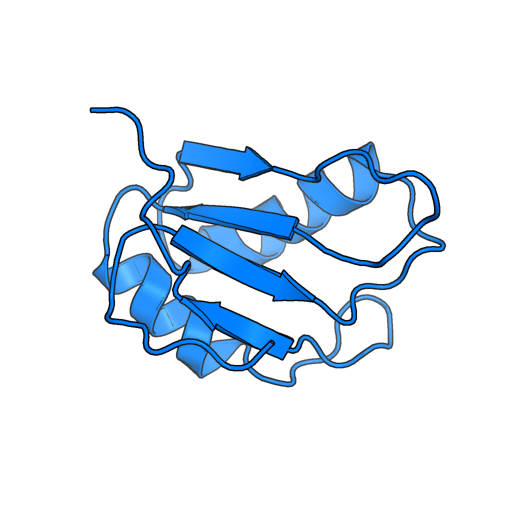 22.757 311.816 1.00 39.40 89 THR A O 1
ATOM 1482 N N . ASP A 1 89 ? 46.312 22.001 311.726 1.00 44.80 90 ASP A N 1
ATOM 1483 C CA . ASP A 1 89 ? 46.708 20.600 311.662 1.00 43.57 90 ASP A CA 1
ATOM 1484 C C . ASP A 1 89 ? 47.590 20.371 310.432 1.00 46.58 90 ASP A C 1
ATOM 1485 O O . ASP A 1 89 ? 47.281 20.851 309.334 1.00 46.82 90 ASP A O 1
ATOM 1494 N N . LYS A 1 90 ? 48.697 19.648 310.619 1.00 46.14 91 LYS A N 1
ATOM 1495 C CA . LYS A 1 90 ? 49.596 19.328 309.519 1.00 49.23 91 LYS A CA 1
ATOM 1496 C C . LYS A 1 90 ? 49.325 17.961 308.901 1.00 51.27 91 LYS A C 1
ATOM 1497 O O . LYS A 1 90 ? 50.041 17.563 307.978 1.00 51.10 91 LYS A O 1
ATOM 1516 N N . ARG A 1 91 ? 48.313 17.238 309.374 1.00 50.88 92 ARG A N 1
ATOM 1517 C CA . ARG A 1 91 ? 47.993 15.947 308.784 1.00 58.80 92 ARG A CA 1
ATOM 1518 C C . ARG A 1 91 ? 47.480 16.138 307.360 1.00 69.30 92 ARG A C 1
ATOM 1519 O O . ARG A 1 91 ? 46.721 17.069 307.078 1.00 64.91 92 ARG A O 1
ATOM 1540 N N . ILE A 1 92 ? 47.898 15.245 306.465 1.00 84.29 93 ILE A N 1
ATOM 1541 C CA . ILE A 1 92 ? 47.528 15.315 305.051 1.00 95.17 93 ILE A CA 1
ATOM 1542 C C . ILE A 1 92 ? 46.608 14.145 304.716 1.00 99.15 93 ILE A C 1
ATOM 1543 O O . ILE A 1 92 ? 47.095 13.066 304.344 1.00 104.15 93 ILE A O 1
ATOM 1559 N N . PRO A 1 93 ? 45.277 14.300 304.832 1.00 95.80 94 PRO A N 1
ATOM 1560 C CA . PRO A 1 93 ? 44.334 13.219 304.500 1.00 97.63 94 PRO A CA 1
ATOM 1561 C C . PRO A 1 93 ? 44.069 13.048 303.004 1.00 100.87 94 PRO A C 1
ATOM 1562 O O . PRO A 1 93 ? 44.826 13.567 302.187 1.00 101.21 94 PRO A O 1
#

Secondary structure (DSSP, 8-state):
--------SEEEEES--TTS-HHHHHHHHHHHHGGGS-EEEEE----SS----EEEEESSHHHHHHHHHHHTT-EETTEE-EEEE-SS-----

Organism: Homo sapiens (NCBI:txid9606)

Foldseek 3Di:
DDDDADQDQKKKKFQADQVDDPVVVQVQCCVVLCVLHAWDDKDDDDDPDRTGMIMTGHPDSSSVVCCQVPQQQPDDVRTGIHMDGDRDHPDDD

Sequence (93 aa):
AVPETRPNHTIYINNLNSKKIKKDELKKSLHAIFSRFGQILDILVPRTRTPRGQAFVIFKEVSSATNALRSMQGFFPFYDKPMAIQYAKTDKRIP